Protein AF-S3ALT2-F1 (afdb_monomer_lite)

pLDDT: mean 90.4, std 12.54, range [36.78, 98.44]

Secondary structure (DSSP, 8-state):
---------GGGS-HHHHHHHTTPPEEE---TTSSEEEEETTTEEEEEEETTSSHHHHHHHHHHHHTTSSPPEEEEEESSEEEEEEEPPSS--GGGGTT-HHHHHHHHHHHHHHHHT---SS-SS---

Foldseek 3Di:
DPFPQDPDDLVVDDPVCSVQVVPWGWTFPDDPPQWTWIDTPSFKIKTKAAAPPCPLVLLQQCVCVVLVNHFDFPDWDGDRITITMTGHDPDDDCVVCPVPVVVSVVVVVVSVVSVVPDDDPCRPDDPD

Structure (mmCIF, N/CA/C/O backbone):
data_AF-S3ALT2-F1
#
_entry.id   AF-S3ALT2-F1
#
loop_
_atom_site.group_PDB
_atom_site.id
_atom_site.type_symbol
_atom_site.label_atom_id
_atom_site.label_alt_id
_atom_site.label_comp_id
_atom_site.label_asym_id
_atom_site.label_entity_id
_atom_site.label_seq_id
_atom_site.pdbx_PDB_ins_code
_atom_site.Cartn_x
_atom_site.Cartn_y
_atom_site.Cartn_z
_atom_site.occupancy
_atom_site.B_iso_or_equiv
_atom_site.auth_seq_id
_atom_site.auth_comp_id
_atom_site.auth_asym_id
_atom_site.auth_atom_id
_atom_site.pdbx_PDB_model_num
ATOM 1 N N . MET A 1 1 ? 18.216 -7.354 5.548 1.00 39.84 1 MET A N 1
ATOM 2 C CA . MET A 1 1 ? 16.864 -7.273 6.133 1.00 39.84 1 MET A CA 1
ATOM 3 C C . MET A 1 1 ? 16.909 -8.039 7.437 1.00 39.84 1 MET A C 1
ATOM 5 O O . MET A 1 1 ? 17.116 -9.242 7.392 1.00 39.84 1 MET A O 1
ATOM 9 N N . ASN A 1 2 ? 16.818 -7.348 8.573 1.00 36.78 2 ASN A N 1
ATOM 10 C CA . ASN A 1 2 ? 16.583 -8.012 9.853 1.00 36.78 2 ASN A CA 1
ATOM 11 C C . ASN A 1 2 ? 15.083 -8.283 9.911 1.00 36.78 2 ASN A C 1
ATOM 13 O O . ASN A 1 2 ? 14.303 -7.370 10.156 1.00 36.78 2 ASN A O 1
ATOM 17 N N . THR A 1 3 ? 14.675 -9.503 9.584 1.00 42.12 3 THR A N 1
ATOM 18 C CA . THR A 1 3 ? 13.295 -9.952 9.766 1.00 42.12 3 THR A CA 1
ATOM 19 C C . THR A 1 3 ? 13.117 -10.311 11.233 1.00 42.12 3 THR A C 1
ATOM 21 O O . THR A 1 3 ? 13.174 -11.479 11.608 1.00 42.12 3 THR A O 1
ATOM 24 N N . GLU A 1 4 ? 12.974 -9.299 12.084 1.00 49.34 4 GLU A N 1
ATOM 25 C CA . GLU A 1 4 ? 12.428 -9.518 13.418 1.00 49.34 4 GLU A CA 1
ATOM 26 C C . GLU A 1 4 ? 10.946 -9.848 13.228 1.00 49.34 4 GLU A C 1
ATOM 28 O O . GLU A 1 4 ? 10.124 -8.976 12.941 1.00 49.34 4 GLU A O 1
ATOM 33 N N . THR A 1 5 ? 10.607 -11.134 13.305 1.00 53.75 5 THR A N 1
ATOM 34 C CA . THR A 1 5 ? 9.220 -11.585 13.424 1.00 53.75 5 THR A CA 1
ATOM 35 C C . THR A 1 5 ? 8.681 -11.048 14.740 1.00 53.75 5 THR A C 1
ATOM 37 O O . THR A 1 5 ? 8.885 -11.632 15.803 1.00 53.75 5 THR A O 1
ATOM 40 N N . SER A 1 6 ? 8.034 -9.892 14.674 1.00 57.72 6 SER A N 1
ATOM 41 C CA . SER A 1 6 ? 7.276 -9.359 15.794 1.00 57.72 6 SER A CA 1
ATOM 42 C C . SER A 1 6 ? 6.066 -10.272 15.988 1.00 57.72 6 SER A C 1
ATOM 44 O O . SER A 1 6 ? 5.307 -10.506 15.046 1.00 57.72 6 SER A O 1
ATOM 46 N N . HIS A 1 7 ? 5.898 -10.833 17.186 1.00 68.94 7 HIS A N 1
ATOM 47 C CA . HIS A 1 7 ? 4.715 -11.627 17.514 1.00 68.94 7 HIS A CA 1
ATOM 48 C C . HIS A 1 7 ? 3.501 -10.700 17.629 1.00 68.94 7 HIS A C 1
ATOM 50 O O . HIS A 1 7 ? 3.197 -10.193 18.704 1.00 68.94 7 HIS A O 1
ATOM 56 N N . PHE A 1 8 ? 2.828 -10.466 16.507 1.00 76.38 8 PHE A N 1
ATOM 57 C CA . PHE A 1 8 ? 1.534 -9.799 16.473 1.00 76.38 8 PHE A CA 1
ATOM 58 C C . PHE A 1 8 ? 0.419 -10.821 16.704 1.00 76.38 8 PHE A C 1
ATOM 60 O O . PHE A 1 8 ? 0.405 -11.890 16.090 1.00 76.38 8 PHE A O 1
ATOM 67 N N . SER A 1 9 ? -0.527 -10.491 17.578 1.00 83.88 9 SER A N 1
ATOM 68 C CA . SER A 1 9 ? -1.769 -11.242 17.740 1.00 83.88 9 SER A CA 1
ATOM 69 C C . SER A 1 9 ? -2.829 -10.686 16.786 1.00 83.88 9 SER A C 1
ATOM 71 O O . SER A 1 9 ? -2.959 -9.468 16.679 1.00 83.88 9 SER A O 1
ATOM 73 N N . PRO A 1 10 ? -3.675 -11.516 16.145 1.00 84.19 10 PRO A N 1
ATOM 74 C CA . PRO A 1 10 ? -4.829 -11.016 15.390 1.00 84.19 10 PRO A CA 1
ATOM 75 C C . PRO A 1 10 ? -5.743 -10.090 16.212 1.00 84.19 10 PRO A C 1
ATOM 77 O O . PRO A 1 10 ? -6.412 -9.218 15.661 1.00 84.19 10 PRO A O 1
ATOM 80 N N . LEU A 1 11 ? -5.765 -10.247 17.541 1.00 88.81 11 LEU A N 1
ATOM 81 C CA . LEU A 1 11 ? -6.545 -9.396 18.445 1.00 88.81 11 LEU A CA 1
ATOM 82 C C . LEU A 1 11 ? -6.000 -7.966 18.572 1.00 88.81 11 LEU A C 1
ATOM 84 O O . LEU A 1 11 ? -6.751 -7.092 19.003 1.00 88.81 11 LEU A O 1
ATOM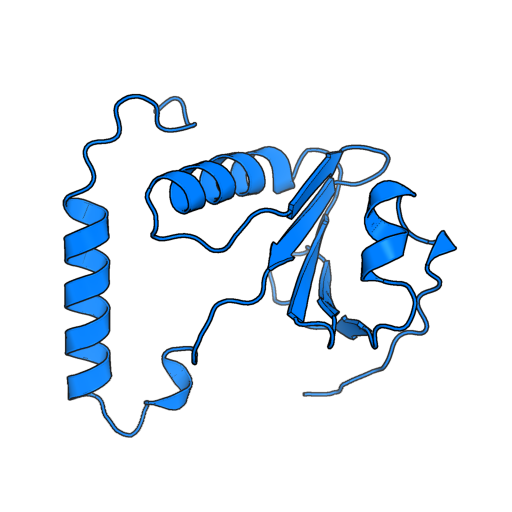 88 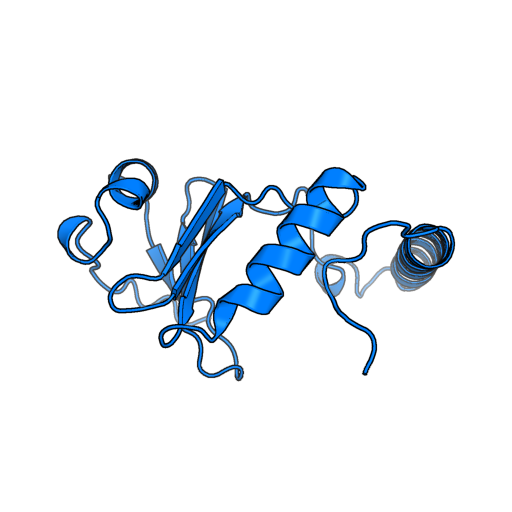N N . ASP A 1 12 ? -4.757 -7.717 18.152 1.00 90.00 12 ASP A N 1
ATOM 89 C CA . ASP A 1 12 ? -4.142 -6.383 18.130 1.00 90.00 12 ASP A CA 1
ATOM 90 C C . ASP A 1 12 ? -4.704 -5.497 17.003 1.00 90.00 12 ASP A C 1
ATOM 92 O O . ASP A 1 12 ? -4.398 -4.306 16.932 1.00 90.00 12 ASP A O 1
ATOM 96 N N . PHE A 1 13 ? -5.531 -6.068 16.120 1.00 93.62 13 PHE A N 1
ATOM 97 C CA . PHE A 1 13 ? -6.068 -5.402 14.940 1.00 93.62 13 PHE A CA 1
ATOM 98 C C . PHE A 1 13 ? -7.605 -5.347 14.947 1.00 93.62 13 PHE A C 1
ATOM 100 O O . PHE A 1 13 ? -8.271 -6.199 15.561 1.00 93.62 13 PHE A O 1
ATOM 107 N N . PRO A 1 14 ? -8.193 -4.369 14.224 1.00 96.38 14 PRO A N 1
ATOM 108 C CA . PRO A 1 14 ? -9.627 -4.315 13.965 1.00 96.38 14 PRO A CA 1
ATOM 109 C C . PRO A 1 14 ? -10.181 -5.642 13.443 1.00 96.38 14 PRO A C 1
ATOM 111 O O . PRO A 1 14 ? -9.536 -6.328 12.650 1.00 96.38 14 PRO A O 1
ATOM 114 N N . GLU A 1 15 ? -11.404 -5.978 13.853 1.00 95.62 15 GLU A N 1
ATOM 115 C CA . GLU A 1 15 ? -12.064 -7.249 13.529 1.00 95.62 15 GLU A CA 1
ATOM 116 C C . GLU A 1 15 ? -12.067 -7.556 12.025 1.00 95.62 15 GLU A C 1
ATOM 118 O O . GLU A 1 15 ? -11.770 -8.677 11.621 1.00 95.62 15 GLU A O 1
ATOM 123 N N . GLN A 1 16 ? -12.296 -6.537 11.195 1.00 96.12 16 GLN A N 1
ATOM 124 C CA . GLN A 1 16 ? -12.337 -6.648 9.736 1.00 96.12 16 GLN A CA 1
ATOM 125 C C . GLN A 1 16 ? -11.001 -7.092 9.119 1.00 96.12 16 GLN A C 1
ATOM 127 O O . GLN A 1 16 ? -10.989 -7.627 8.015 1.00 96.12 16 GLN A O 1
ATOM 132 N N . LEU A 1 17 ? -9.873 -6.882 9.807 1.00 96.69 17 LEU A N 1
ATOM 133 C CA . LEU A 1 17 ? -8.549 -7.280 9.320 1.00 96.69 17 LEU A CA 1
ATOM 134 C C . LEU A 1 17 ? -8.149 -8.687 9.769 1.00 96.69 17 LEU A C 1
ATOM 136 O O . LEU A 1 17 ? -7.235 -9.274 9.191 1.00 96.69 17 LEU A O 1
ATOM 140 N N . ARG A 1 18 ? -8.829 -9.249 10.776 1.00 94.44 18 ARG A N 1
ATOM 141 C CA . ARG A 1 18 ? -8.420 -10.510 11.411 1.00 94.44 18 ARG A CA 1
ATOM 142 C C . ARG A 1 18 ? -8.360 -11.665 10.426 1.00 94.44 18 ARG A C 1
ATOM 144 O O . ARG A 1 18 ? -7.392 -12.408 10.459 1.00 94.44 18 ARG A O 1
ATOM 151 N N . THR A 1 19 ? -9.309 -11.749 9.493 1.00 94.44 19 THR A N 1
ATOM 152 C CA . THR A 1 19 ? -9.336 -12.814 8.474 1.00 94.44 19 THR A CA 1
ATOM 153 C C . THR A 1 19 ? -8.121 -12.824 7.537 1.00 94.44 19 THR A C 1
ATOM 155 O O . THR A 1 19 ? -7.891 -13.836 6.886 1.00 94.44 19 THR A O 1
ATOM 158 N N . TYR A 1 20 ? -7.374 -11.719 7.430 1.00 94.88 20 TYR A N 1
ATOM 159 C CA . TYR A 1 20 ? -6.160 -11.638 6.607 1.00 94.88 20 TYR A CA 1
ATOM 160 C C . TYR A 1 20 ? -4.895 -11.921 7.420 1.00 94.88 20 TYR A C 1
ATOM 162 O O . TYR A 1 20 ? -3.895 -12.372 6.871 1.00 94.88 20 TYR A O 1
ATOM 170 N N . ILE A 1 21 ? -4.948 -11.626 8.719 1.00 93.75 21 ILE A N 1
ATOM 171 C CA . ILE A 1 21 ? -3.825 -11.716 9.658 1.00 93.75 21 ILE A CA 1
ATOM 172 C C . ILE A 1 21 ? -3.752 -13.108 10.284 1.00 93.75 21 ILE A C 1
ATOM 174 O O . ILE A 1 21 ? -2.668 -13.612 10.563 1.00 93.75 21 ILE A O 1
ATOM 178 N N . GLU A 1 22 ? -4.901 -13.737 10.519 1.00 92.25 22 GLU A N 1
ATOM 179 C CA . GLU A 1 22 ? -4.978 -15.070 11.098 1.00 92.25 22 GLU A CA 1
ATOM 180 C C . GLU A 1 22 ? -4.277 -16.094 10.196 1.00 92.25 22 GLU A C 1
ATOM 182 O O . GLU A 1 22 ? -4.628 -16.277 9.033 1.00 92.25 22 GLU A O 1
ATOM 187 N N . GLY A 1 23 ? -3.247 -16.744 10.744 1.00 88.56 23 GLY A N 1
ATOM 188 C CA . GLY A 1 23 ? -2.428 -17.721 10.025 1.00 88.56 23 GLY A CA 1
ATOM 189 C C . GLY A 1 23 ? -1.352 -17.134 9.106 1.00 88.56 23 GLY A C 1
ATOM 190 O O . GLY A 1 23 ? -0.560 -17.912 8.582 1.00 88.56 23 GLY A O 1
ATOM 191 N N . ALA A 1 24 ? -1.282 -15.809 8.935 1.00 92.44 24 ALA A N 1
ATOM 192 C CA . ALA A 1 24 ? -0.230 -15.157 8.158 1.00 92.44 24 ALA A CA 1
ATOM 193 C C . ALA A 1 24 ? 1.019 -14.885 9.010 1.00 92.44 24 ALA A C 1
ATOM 195 O O . ALA A 1 24 ? 0.932 -14.504 10.182 1.00 92.44 24 ALA A O 1
ATOM 196 N N . THR A 1 25 ? 2.196 -15.015 8.403 1.00 92.25 25 THR A N 1
ATOM 197 C CA . THR A 1 25 ? 3.442 -14.505 8.981 1.00 92.25 25 THR A CA 1
ATOM 198 C C . THR A 1 25 ? 3.563 -13.023 8.659 1.00 92.25 25 THR A C 1
ATOM 200 O O . THR A 1 25 ? 3.540 -12.623 7.494 1.00 92.25 25 THR A O 1
ATOM 203 N N . LEU A 1 26 ? 3.716 -12.201 9.697 1.00 92.88 26 LEU A N 1
ATOM 204 C CA . LEU A 1 26 ? 3.878 -10.757 9.561 1.00 92.88 26 LEU A CA 1
ATOM 205 C C . LEU A 1 26 ? 5.359 -10.392 9.664 1.00 92.88 26 LEU A C 1
ATOM 207 O O . LEU A 1 26 ? 6.063 -10.811 10.584 1.00 92.88 26 LEU A O 1
ATOM 211 N N . SER A 1 27 ? 5.819 -9.574 8.724 1.00 92.38 27 SER A N 1
ATOM 212 C CA . SER A 1 27 ? 7.182 -9.048 8.701 1.00 92.38 27 SER A CA 1
ATOM 213 C C . SER A 1 27 ? 7.163 -7.535 8.561 1.00 92.38 27 SER A C 1
ATOM 215 O O . SER A 1 27 ? 6.392 -6.977 7.779 1.00 92.38 27 SER A O 1
ATOM 217 N N . ASP A 1 28 ? 8.008 -6.862 9.337 1.00 92.50 28 ASP A N 1
ATOM 218 C CA . ASP A 1 28 ? 8.142 -5.416 9.240 1.00 92.50 28 ASP A CA 1
ATOM 219 C C . ASP A 1 28 ? 8.858 -5.032 7.930 1.00 92.50 28 ASP A C 1
ATOM 221 O O . ASP A 1 28 ? 9.962 -5.490 7.629 1.00 92.50 28 ASP A O 1
ATOM 225 N N . SER A 1 29 ? 8.194 -4.192 7.141 1.00 90.94 29 SER A N 1
ATOM 226 C CA . SER A 1 29 ? 8.642 -3.618 5.867 1.00 90.94 29 SER A CA 1
ATOM 227 C C . SER A 1 29 ? 8.614 -2.082 5.893 1.00 90.94 29 SER A C 1
ATOM 229 O O . SER A 1 29 ? 8.627 -1.420 4.852 1.00 90.94 29 SER A O 1
ATOM 231 N N . SER A 1 30 ? 8.561 -1.504 7.095 1.00 91.00 30 SER A N 1
ATOM 232 C CA . SER A 1 30 ? 8.537 -0.065 7.323 1.00 91.00 30 SER A CA 1
ATOM 233 C C . SER A 1 30 ? 9.778 0.618 6.751 1.00 91.00 30 SER A C 1
ATOM 235 O O . SER A 1 30 ? 10.869 0.057 6.650 1.00 91.00 30 SER A O 1
ATOM 237 N N . SER A 1 31 ? 9.605 1.886 6.396 1.00 85.62 31 SER A N 1
ATOM 238 C CA . SER A 1 31 ? 10.673 2.758 5.910 1.00 85.62 31 SER A CA 1
ATOM 239 C C . SER A 1 31 ? 10.661 4.079 6.688 1.00 85.62 31 SER A C 1
ATOM 241 O O . SER A 1 31 ? 10.124 4.166 7.789 1.00 85.62 31 SER A O 1
ATOM 243 N N . HIS A 1 32 ? 11.217 5.148 6.126 1.00 84.12 32 HIS A N 1
ATOM 244 C CA . HIS A 1 32 ? 11.415 6.427 6.815 1.00 84.12 32 HIS A CA 1
ATOM 245 C C . HIS A 1 32 ? 10.139 7.281 6.984 1.00 84.12 32 HIS A C 1
ATOM 247 O O . HIS A 1 32 ? 10.224 8.425 7.419 1.00 84.12 32 HIS A O 1
ATOM 253 N N . SER A 1 33 ? 8.957 6.764 6.626 1.00 79.94 33 SER A N 1
ATOM 254 C CA . SER A 1 33 ? 7.704 7.543 6.596 1.00 79.94 33 SER A CA 1
ATOM 255 C C . SER A 1 33 ? 7.035 7.757 7.963 1.00 79.94 33 SER A C 1
ATOM 257 O O . SER A 1 33 ? 6.099 8.547 8.060 1.00 79.94 33 SER A O 1
ATOM 259 N N . GLY A 1 34 ? 7.498 7.073 9.014 1.00 84.44 34 GLY A N 1
ATOM 260 C CA . GLY A 1 34 ? 6.887 7.098 10.350 1.00 84.44 34 GLY A CA 1
ATOM 261 C C . GLY A 1 34 ? 5.658 6.191 10.508 1.00 84.44 34 GLY A C 1
ATOM 262 O O . GLY A 1 34 ? 5.250 5.940 11.639 1.00 84.44 34 GLY A O 1
ATOM 263 N N . ALA A 1 35 ? 5.114 5.668 9.407 1.00 92.25 35 ALA A N 1
ATOM 264 C CA . ALA A 1 35 ? 4.101 4.618 9.410 1.00 92.25 35 ALA A CA 1
ATOM 265 C C . ALA A 1 35 ? 4.743 3.235 9.590 1.00 92.25 35 ALA A C 1
ATOM 267 O O . ALA A 1 35 ? 5.830 2.976 9.063 1.00 92.25 35 ALA A O 1
ATOM 268 N N . THR A 1 36 ? 4.033 2.337 10.270 1.00 95.19 36 THR A N 1
ATOM 269 C CA . THR A 1 36 ? 4.370 0.912 10.310 1.00 95.19 36 THR A CA 1
ATOM 270 C C . THR A 1 36 ? 3.804 0.239 9.064 1.00 95.19 36 THR A C 1
ATOM 272 O O . THR A 1 36 ? 2.625 0.404 8.759 1.00 95.19 36 THR A O 1
ATOM 275 N N . VAL A 1 37 ? 4.617 -0.521 8.336 1.00 96.06 37 VAL A N 1
ATOM 276 C CA . VAL A 1 37 ? 4.179 -1.295 7.168 1.00 96.06 37 VAL A CA 1
ATOM 277 C C . VAL A 1 37 ? 4.504 -2.758 7.403 1.00 96.06 37 VAL A C 1
ATOM 279 O O . VAL A 1 37 ? 5.669 -3.130 7.489 1.00 96.06 37 VAL A O 1
ATOM 282 N N . LEU A 1 38 ? 3.481 -3.597 7.479 1.00 95.38 38 LEU A N 1
ATOM 283 C CA . LEU A 1 38 ? 3.621 -5.033 7.675 1.00 95.38 38 LEU A CA 1
ATOM 284 C C . LEU A 1 38 ? 3.346 -5.744 6.353 1.00 95.38 38 LEU A C 1
ATOM 286 O O . LEU A 1 38 ? 2.295 -5.540 5.745 1.00 95.38 38 LEU A O 1
ATOM 290 N N . TYR A 1 39 ? 4.283 -6.577 5.917 1.00 95.56 39 TYR A N 1
ATOM 291 C CA . TYR A 1 39 ? 4.045 -7.546 4.857 1.00 95.56 39 TYR A CA 1
ATOM 292 C C . TYR A 1 39 ? 3.475 -8.827 5.467 1.00 95.56 39 TYR A C 1
ATOM 294 O O . TYR A 1 39 ? 4.044 -9.359 6.426 1.00 95.56 39 TYR A O 1
ATOM 302 N N . LEU A 1 40 ? 2.360 -9.293 4.909 1.00 95.56 40 LEU A N 1
ATOM 303 C CA . LEU A 1 40 ? 1.719 -10.559 5.234 1.00 95.56 40 LEU A CA 1
ATOM 304 C C . LEU A 1 40 ? 2.075 -11.548 4.122 1.00 95.56 40 LEU A C 1
ATOM 306 O O . LEU A 1 40 ? 1.783 -11.291 2.952 1.00 95.56 40 LEU A O 1
ATOM 310 N N . ASP A 1 41 ? 2.664 -12.687 4.482 1.00 94.00 41 ASP A N 1
ATOM 311 C CA . ASP A 1 41 ? 3.064 -13.746 3.538 1.00 94.00 41 ASP A CA 1
ATOM 312 C C . ASP A 1 41 ? 1.904 -14.350 2.721 1.00 94.00 41 ASP A C 1
ATOM 314 O O . ASP A 1 41 ? 2.135 -15.014 1.711 1.00 94.00 41 ASP A O 1
ATOM 318 N N . SER A 1 42 ? 0.660 -14.054 3.101 1.00 94.44 42 SER A N 1
ATOM 319 C CA . SER A 1 42 ? -0.560 -14.320 2.337 1.00 94.44 42 SER A CA 1
ATOM 320 C C . SER A 1 42 ? -0.770 -13.387 1.129 1.00 94.44 42 SER A C 1
ATOM 322 O O . SER A 1 42 ? -1.774 -13.520 0.425 1.00 94.44 42 SER A O 1
ATOM 324 N N . GLY A 1 43 ? 0.163 -12.469 0.850 1.00 95.88 43 GLY A N 1
ATOM 325 C CA . GLY A 1 43 ? 0.157 -11.607 -0.338 1.00 95.88 43 GLY A CA 1
ATOM 326 C C . GLY A 1 43 ? -0.529 -10.258 -0.120 1.00 95.88 43 GLY A C 1
ATOM 327 O O . GLY A 1 43 ? -1.218 -9.754 -1.015 1.00 95.88 43 GLY A O 1
ATOM 328 N N . TYR A 1 44 ? -0.363 -9.670 1.068 1.00 97.62 44 TYR A N 1
ATOM 329 C CA . TYR A 1 44 ? -0.939 -8.371 1.423 1.00 97.62 44 TYR A CA 1
ATOM 330 C C . TYR A 1 44 ? 0.079 -7.459 2.105 1.00 97.62 44 TYR A C 1
ATOM 332 O O . TYR A 1 44 ? 1.022 -7.911 2.753 1.00 97.62 44 TYR A O 1
ATOM 340 N N . TYR A 1 45 ? -0.168 -6.155 2.013 1.00 97.38 45 TYR A N 1
ATOM 341 C CA . TYR A 1 45 ? 0.519 -5.142 2.804 1.00 97.38 45 TYR A CA 1
ATOM 342 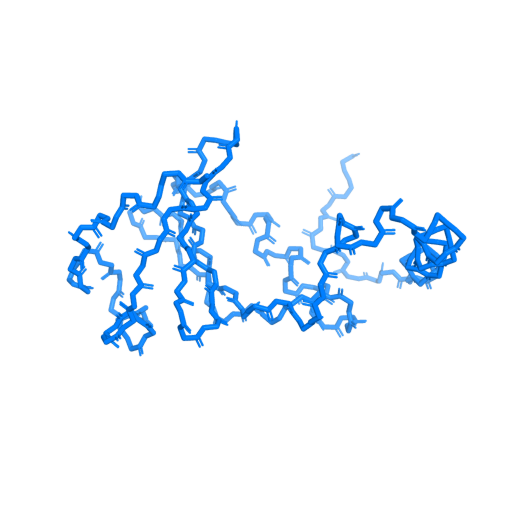C C . TYR A 1 45 ? -0.481 -4.423 3.698 1.00 97.38 45 TYR A C 1
ATOM 344 O O . TYR A 1 45 ? -1.490 -3.900 3.225 1.00 97.38 45 TYR A O 1
ATOM 352 N N . LEU A 1 46 ? -0.179 -4.373 4.993 1.00 97.62 46 LEU A N 1
ATOM 353 C CA . LEU A 1 46 ? -0.921 -3.604 5.978 1.00 97.62 46 LEU A CA 1
ATOM 354 C C . LEU A 1 46 ? -0.093 -2.393 6.402 1.00 97.62 46 LEU A C 1
ATOM 356 O O . LEU A 1 46 ? 0.914 -2.522 7.095 1.00 97.62 46 LEU A O 1
ATOM 360 N N . LYS A 1 47 ? -0.537 -1.203 6.010 1.00 97.56 47 LYS A N 1
ATOM 361 C CA . LYS A 1 47 ? 0.040 0.065 6.454 1.00 97.56 47 LYS A CA 1
ATOM 362 C C . LYS A 1 47 ? -0.767 0.627 7.616 1.00 97.56 47 LYS A C 1
ATOM 364 O O . LYS A 1 47 ? -1.991 0.686 7.548 1.00 97.56 47 LYS A O 1
ATOM 369 N N . ILE A 1 48 ? -0.074 1.039 8.670 1.00 97.12 48 ILE A N 1
ATOM 370 C CA . ILE A 1 48 ? -0.651 1.521 9.922 1.00 97.12 48 ILE A CA 1
ATOM 371 C C . ILE A 1 48 ? -0.006 2.857 10.270 1.00 97.12 48 ILE A C 1
ATOM 373 O O . ILE A 1 48 ? 1.219 2.972 10.332 1.00 97.12 48 ILE A O 1
ATOM 377 N N . ASP A 1 49 ? -0.824 3.869 10.526 1.00 97.19 49 ASP A N 1
ATOM 378 C CA . ASP A 1 49 ? -0.362 5.183 10.976 1.00 97.19 49 ASP A CA 1
ATOM 379 C C . ASP A 1 49 ? -1.388 5.786 11.947 1.00 97.19 49 ASP A C 1
ATOM 381 O O . ASP A 1 49 ? -2.449 5.220 12.217 1.00 97.19 49 ASP A O 1
ATOM 385 N N . ARG A 1 50 ? -1.080 6.944 12.521 1.00 96.75 50 ARG A N 1
ATOM 386 C CA . ARG A 1 50 ? -2.006 7.705 13.353 1.00 96.75 50 ARG A CA 1
ATOM 387 C C . ARG A 1 50 ? -3.277 8.018 12.568 1.00 96.75 50 ARG A C 1
ATOM 389 O O . ARG A 1 50 ? -3.257 8.202 11.352 1.00 96.75 50 ARG A O 1
ATOM 396 N N . LYS A 1 51 ? -4.381 8.137 13.299 1.00 96.88 51 LYS A N 1
ATOM 397 C CA . LYS A 1 51 ? -5.690 8.447 12.732 1.00 96.88 51 LYS A CA 1
ATOM 398 C C . LYS A 1 51 ? -5.649 9.664 11.792 1.00 96.88 51 LYS A C 1
ATOM 400 O O . LYS A 1 51 ? -5.072 10.695 12.142 1.00 96.88 51 LYS A O 1
ATOM 405 N N . GLY A 1 52 ? -6.262 9.533 10.617 1.00 95.19 52 GLY A N 1
ATOM 406 C CA . GLY A 1 52 ? -6.340 10.553 9.566 1.00 95.19 52 GLY A CA 1
ATOM 407 C C . GLY A 1 52 ? -5.078 10.717 8.708 1.00 95.19 52 GLY A C 1
ATOM 408 O O . GLY A 1 52 ? -5.045 11.579 7.831 1.00 95.19 52 GLY A O 1
ATOM 409 N N . ARG A 1 53 ? -4.012 9.939 8.940 1.00 96.44 53 ARG A N 1
ATOM 410 C CA . ARG A 1 53 ? -2.761 10.047 8.167 1.00 96.44 53 ARG A CA 1
ATOM 411 C C . ARG A 1 53 ? -2.778 9.273 6.855 1.00 96.44 53 ARG A C 1
ATOM 413 O O . ARG A 1 53 ? -2.044 9.659 5.948 1.00 96.44 53 ARG A O 1
ATOM 420 N N . LEU A 1 54 ? -3.611 8.240 6.733 1.00 97.12 54 LEU A N 1
ATOM 421 C CA . LEU A 1 54 ? -3.702 7.418 5.523 1.00 97.12 54 LEU A CA 1
ATOM 422 C C . LEU A 1 54 ? -4.959 7.698 4.695 1.00 97.12 54 LEU A C 1
ATOM 424 O O . LEU A 1 54 ? -5.044 7.188 3.588 1.00 97.12 54 LEU A O 1
ATOM 428 N N . GLU A 1 55 ? -5.898 8.531 5.155 1.00 96.38 55 GLU A N 1
ATOM 429 C CA . GLU A 1 55 ? -7.148 8.842 4.428 1.00 96.38 55 GLU A CA 1
ATOM 430 C C . GLU A 1 55 ? -6.897 9.278 2.977 1.00 96.38 55 GLU A C 1
ATOM 432 O O . GLU A 1 55 ? -7.498 8.764 2.028 1.00 96.38 55 GLU A O 1
ATOM 437 N N . ARG A 1 56 ? -5.954 10.210 2.798 1.00 95.44 56 ARG A N 1
ATOM 438 C CA . ARG A 1 56 ? -5.571 10.707 1.475 1.00 95.44 56 ARG A CA 1
ATOM 439 C C . ARG A 1 56 ? -4.959 9.604 0.614 1.00 95.44 56 ARG A C 1
ATOM 441 O O . ARG A 1 56 ? -5.271 9.514 -0.569 1.00 95.44 56 ARG A O 1
ATOM 448 N N . GLU A 1 57 ? -4.070 8.801 1.190 1.00 96.19 57 GLU A N 1
ATOM 449 C CA . GLU A 1 57 ? -3.400 7.711 0.479 1.00 96.19 57 GLU A CA 1
ATOM 450 C C . GLU A 1 57 ? -4.396 6.628 0.071 1.00 96.19 57 GLU A C 1
ATOM 452 O O . GLU A 1 57 ? -4.414 6.251 -1.093 1.00 96.19 57 GLU A O 1
ATOM 457 N N . ALA A 1 58 ? -5.279 6.212 0.981 1.00 97.12 58 ALA A N 1
ATOM 458 C CA . ALA A 1 58 ? -6.356 5.271 0.711 1.00 97.12 58 ALA A CA 1
ATOM 459 C C . ALA A 1 58 ? -7.263 5.766 -0.423 1.00 97.12 58 ALA A C 1
A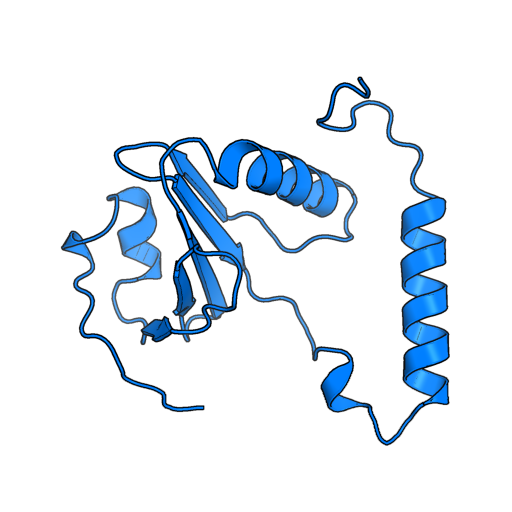TOM 461 O O . ALA A 1 58 ? -7.525 5.029 -1.367 1.00 97.12 58 ALA A O 1
ATOM 462 N N . SER A 1 59 ? -7.674 7.037 -0.383 1.00 95.94 59 SER A N 1
ATOM 463 C CA . SER A 1 59 ? -8.540 7.623 -1.415 1.00 95.94 59 SER A CA 1
ATOM 464 C C . SER A 1 59 ? -7.876 7.630 -2.797 1.00 95.94 59 SER A C 1
ATOM 466 O O . SER A 1 59 ? -8.497 7.249 -3.787 1.00 95.94 59 SER A O 1
ATOM 468 N N . ILE A 1 60 ? -6.604 8.035 -2.874 1.00 95.56 60 ILE A N 1
ATOM 469 C CA . ILE A 1 60 ? -5.839 8.054 -4.129 1.00 95.56 60 ILE A CA 1
ATOM 470 C C . ILE A 1 60 ? -5.555 6.630 -4.627 1.00 95.56 60 ILE A C 1
ATOM 472 O O . ILE A 1 60 ? -5.673 6.375 -5.823 1.00 95.56 60 ILE A O 1
ATOM 476 N N . ALA A 1 61 ? -5.197 5.706 -3.733 1.00 96.06 61 ALA A N 1
ATOM 477 C CA . ALA A 1 61 ? -4.922 4.315 -4.079 1.00 96.06 61 ALA A CA 1
ATOM 478 C C . ALA A 1 61 ? -6.164 3.631 -4.664 1.00 96.06 61 ALA A C 1
ATOM 480 O O . ALA A 1 61 ? -6.070 3.044 -5.739 1.00 96.06 61 AL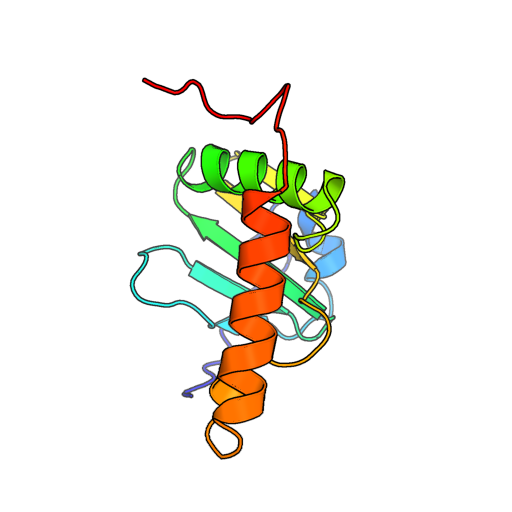A A O 1
ATOM 481 N N . SER A 1 62 ? -7.331 3.797 -4.032 1.00 95.88 62 SER A N 1
ATOM 482 C CA . SER A 1 62 ? -8.599 3.264 -4.545 1.00 95.88 62 SER A CA 1
ATOM 483 C C . SER A 1 62 ? -8.967 3.860 -5.904 1.00 95.88 62 SER A C 1
ATOM 485 O O . SER A 1 62 ? -9.503 3.166 -6.763 1.00 95.88 62 SER A O 1
ATOM 487 N N . TRP A 1 63 ? -8.664 5.140 -6.136 1.00 95.31 63 TRP A N 1
ATOM 488 C CA . TRP A 1 63 ? -8.871 5.747 -7.450 1.00 95.31 63 TRP A CA 1
ATOM 489 C C . TRP A 1 63 ? -7.932 5.147 -8.507 1.00 95.31 63 TRP A C 1
ATOM 491 O O . TRP A 1 63 ? -8.378 4.774 -9.586 1.00 95.31 63 TRP A O 1
ATOM 501 N N . PHE A 1 64 ? -6.645 4.966 -8.198 1.00 94.69 64 PHE A N 1
ATOM 502 C CA . PHE A 1 64 ? -5.708 4.328 -9.129 1.00 94.69 64 PHE A CA 1
ATOM 503 C C . PHE A 1 64 ? -6.026 2.854 -9.405 1.00 94.69 64 PHE A C 1
ATOM 505 O O . PHE A 1 64 ? -5.766 2.381 -10.513 1.00 94.69 64 PHE A O 1
ATOM 512 N N . GLU A 1 65 ? -6.583 2.129 -8.434 1.00 94.50 65 GLU A N 1
ATOM 513 C CA . GLU A 1 65 ? -7.146 0.794 -8.654 1.00 94.50 65 GLU A CA 1
ATOM 514 C C . GLU A 1 65 ? -8.265 0.838 -9.705 1.00 94.50 65 GLU A C 1
ATOM 516 O O . GLU A 1 65 ? -8.233 0.060 -10.658 1.00 94.50 65 GLU A O 1
ATOM 521 N N . GLN A 1 66 ? -9.213 1.775 -9.580 1.00 92.38 66 GLN A N 1
ATOM 522 C CA . GLN A 1 66 ? -10.324 1.940 -10.531 1.00 92.38 66 GLN A CA 1
ATOM 523 C C . GLN A 1 66 ? -9.843 2.301 -11.944 1.00 92.38 66 GLN A C 1
ATOM 525 O O . GLN A 1 66 ? -10.417 1.833 -12.925 1.00 92.38 66 GLN A O 1
ATOM 530 N N . GLU A 1 67 ? -8.757 3.068 -12.055 1.00 91.62 67 GLU A N 1
ATOM 531 C CA . GLU A 1 67 ? -8.100 3.387 -13.332 1.00 91.62 67 GLU A CA 1
ATOM 532 C C . GLU A 1 67 ? -7.189 2.255 -13.855 1.00 91.62 67 GLU A C 1
ATOM 534 O O . GLU A 1 67 ? -6.559 2.387 -14.907 1.00 91.62 67 GLU A O 1
ATOM 539 N N . GLY A 1 68 ? -7.088 1.131 -13.136 1.00 90.56 68 GLY A N 1
ATOM 540 C CA . GLY A 1 68 ? -6.343 -0.056 -13.561 1.00 90.56 68 GLY A CA 1
ATOM 541 C C . GLY A 1 68 ? -4.818 0.072 -13.491 1.00 90.56 68 GLY A C 1
ATOM 542 O O . GLY A 1 68 ? -4.115 -0.694 -14.155 1.00 90.56 68 GLY A O 1
ATOM 543 N N . ILE A 1 69 ? -4.289 1.029 -12.720 1.00 90.06 69 ILE A N 1
ATOM 544 C CA . ILE A 1 69 ? -2.838 1.240 -12.560 1.00 90.06 69 ILE A CA 1
ATOM 545 C C . ILE A 1 69 ? -2.335 1.124 -11.113 1.00 90.06 69 ILE A C 1
ATOM 547 O O . ILE A 1 69 ? -1.124 1.133 -10.893 1.00 90.06 69 ILE A O 1
ATOM 551 N N . GLY A 1 70 ? -3.239 1.005 -10.138 1.00 92.00 70 GLY A N 1
ATOM 552 C CA . GLY A 1 70 ? -2.936 0.770 -8.725 1.00 92.00 70 GLY A CA 1
ATOM 553 C C . GLY A 1 70 ? -3.086 -0.695 -8.309 1.00 92.00 70 GLY A C 1
ATOM 554 O O . GLY A 1 70 ? -3.616 -1.522 -9.052 1.00 92.00 70 GLY A O 1
ATOM 555 N N . THR A 1 71 ? -2.624 -1.016 -7.100 1.00 94.44 71 THR A N 1
ATOM 556 C CA . THR A 1 71 ? -2.937 -2.300 -6.463 1.00 94.44 71 THR A CA 1
ATOM 557 C C . THR A 1 71 ? -4.323 -2.260 -5.821 1.00 94.44 71 THR A C 1
ATOM 559 O O . THR A 1 71 ? -4.760 -1.187 -5.402 1.00 94.44 71 THR A O 1
ATOM 562 N N . PRO A 1 72 ? -5.002 -3.414 -5.695 1.00 97.19 72 PRO A N 1
ATOM 563 C CA . PRO A 1 72 ? -6.290 -3.466 -5.023 1.00 97.19 72 PRO A CA 1
ATOM 564 C C . PRO A 1 72 ? -6.254 -2.972 -3.576 1.00 97.19 72 PRO A C 1
ATOM 566 O O . PRO A 1 72 ? -5.451 -3.468 -2.773 1.00 97.19 72 PRO A O 1
ATOM 569 N N . VAL A 1 73 ? -7.152 -2.046 -3.233 1.00 97.81 73 VAL A N 1
ATOM 570 C CA . VAL A 1 73 ? -7.408 -1.611 -1.858 1.00 97.81 73 VAL A CA 1
ATOM 571 C C . VAL A 1 73 ? -8.498 -2.493 -1.267 1.00 97.81 73 VAL A C 1
ATOM 573 O O . VAL A 1 73 ? -9.652 -2.466 -1.682 1.00 97.81 73 VAL A O 1
ATOM 576 N N . ILE A 1 74 ? -8.131 -3.284 -0.264 1.00 98.06 74 ILE A N 1
ATOM 577 C CA . ILE A 1 74 ? -9.037 -4.255 0.352 1.00 98.06 74 ILE A CA 1
ATOM 578 C C . ILE A 1 74 ? -9.841 -3.593 1.468 1.00 98.06 74 ILE A C 1
ATOM 580 O O . ILE A 1 74 ? -11.066 -3.688 1.507 1.00 98.06 74 ILE A O 1
ATOM 584 N N . HIS A 1 75 ? -9.146 -2.886 2.362 1.00 97.94 75 HIS A N 1
ATOM 585 C CA . HIS A 1 75 ? -9.761 -2.148 3.458 1.00 97.94 75 HIS A CA 1
ATOM 586 C C . HIS A 1 75 ? -9.006 -0.852 3.746 1.00 97.94 75 HIS A C 1
ATOM 588 O O . HIS A 1 75 ? -7.778 -0.838 3.823 1.00 97.94 75 HIS A O 1
ATOM 594 N N . TYR A 1 76 ? -9.765 0.211 4.007 1.00 98.12 76 TYR A N 1
ATOM 595 C CA . TYR A 1 76 ? -9.308 1.361 4.776 1.00 98.12 76 TYR A CA 1
ATOM 596 C C . TYR A 1 76 ? -10.191 1.496 6.016 1.00 98.12 76 TYR A C 1
ATOM 598 O O . TYR A 1 76 ? -11.414 1.572 5.900 1.00 98.12 76 TYR A O 1
ATOM 606 N N . LEU A 1 77 ? -9.578 1.498 7.199 1.00 98.19 77 LEU A N 1
ATOM 607 C CA . LEU A 1 77 ? -10.264 1.628 8.483 1.00 98.19 77 LEU A CA 1
ATOM 608 C C . LEU A 1 77 ? -9.616 2.764 9.272 1.00 98.19 77 LEU A C 1
ATOM 610 O O . LEU A 1 77 ? -8.406 2.756 9.473 1.00 98.19 77 LEU A O 1
ATOM 614 N N . SER A 1 78 ? -10.421 3.705 9.762 1.00 97.38 78 SER A N 1
ATOM 615 C CA . SER A 1 78 ? -9.961 4.788 10.638 1.00 97.38 78 SER A CA 1
ATOM 616 C C . SER A 1 78 ? -10.661 4.687 11.991 1.00 97.38 78 SER A C 1
ATOM 618 O O . SER A 1 78 ? -11.766 5.198 12.191 1.00 97.38 78 SER A O 1
ATOM 620 N N . THR A 1 79 ? -10.042 3.965 12.925 1.00 95.31 79 THR A N 1
ATOM 621 C CA . THR A 1 79 ? -10.609 3.681 14.254 1.00 95.31 79 THR A CA 1
ATOM 622 C C . THR A 1 79 ? -9.805 4.394 15.340 1.00 95.31 79 THR A C 1
ATOM 624 O O . THR A 1 79 ? -9.980 5.603 15.517 1.00 95.31 79 THR A O 1
ATOM 627 N N . ASP A 1 80 ? -8.930 3.686 16.053 1.00 95.50 80 ASP A N 1
ATOM 628 C CA . ASP A 1 80 ? -7.905 4.248 16.940 1.00 95.50 80 ASP A CA 1
ATOM 629 C C . ASP A 1 80 ? -6.700 4.772 16.136 1.00 95.50 80 ASP A C 1
ATOM 631 O O . ASP A 1 80 ? -6.123 5.818 16.443 1.00 95.50 80 ASP A O 1
ATOM 635 N N . LYS A 1 81 ? -6.382 4.059 15.056 1.00 96.94 81 LYS A N 1
ATOM 636 C CA . LYS A 1 81 ? -5.366 4.351 14.049 1.00 96.94 81 LYS A CA 1
ATOM 637 C C . LYS A 1 81 ? -5.984 4.255 12.662 1.00 96.94 81 LYS A C 1
ATOM 639 O O . LYS A 1 81 ? -7.122 3.803 12.497 1.00 96.94 81 LYS A O 1
ATOM 644 N N . ASP A 1 82 ? -5.216 4.680 11.674 1.00 98.19 82 ASP A N 1
ATOM 645 C CA . ASP A 1 82 ? -5.513 4.370 10.290 1.00 98.19 82 ASP A CA 1
ATOM 646 C C . ASP A 1 82 ? -4.853 3.046 9.916 1.00 98.19 82 ASP A C 1
ATOM 648 O O . ASP A 1 82 ? -3.667 2.844 10.174 1.00 98.19 82 ASP A O 1
ATOM 652 N N . TYR A 1 83 ? -5.626 2.180 9.272 1.00 98.31 83 TYR A N 1
ATOM 653 C CA . TYR A 1 83 ? -5.184 0.910 8.718 1.00 98.31 83 TYR A CA 1
ATOM 654 C C . TYR A 1 83 ? -5.549 0.883 7.236 1.00 98.31 83 TYR A C 1
ATOM 656 O O . TYR A 1 83 ? -6.718 1.055 6.885 1.00 98.31 83 TYR A O 1
ATOM 664 N N . LEU A 1 84 ? -4.563 0.663 6.373 1.00 98.38 84 LEU A N 1
ATOM 665 C CA . LEU A 1 84 ? -4.735 0.509 4.933 1.00 98.38 84 LEU A CA 1
ATOM 666 C C . LEU A 1 84 ? -4.190 -0.857 4.518 1.00 98.38 84 LEU A C 1
ATOM 668 O O . LEU A 1 84 ? -2.981 -1.079 4.549 1.00 98.38 84 LEU A O 1
ATOM 672 N N . LEU A 1 85 ? -5.094 -1.763 4.153 1.00 98.44 85 LEU A N 1
ATOM 673 C CA . LEU A 1 85 ? -4.770 -3.092 3.651 1.00 98.44 85 LEU A CA 1
ATOM 674 C C . LEU A 1 85 ? -4.866 -3.098 2.125 1.00 98.44 85 LEU A C 1
ATOM 676 O O . LEU A 1 85 ? -5.935 -2.837 1.565 1.00 98.44 85 LEU A O 1
ATOM 680 N N . THR A 1 86 ? -3.770 -3.445 1.461 1.00 98.44 86 THR A N 1
ATOM 681 C CA . THR A 1 86 ? -3.710 -3.600 0.005 1.00 98.44 86 THR A CA 1
ATOM 682 C C . THR A 1 86 ? -3.224 -4.989 -0.370 1.00 98.44 86 THR A C 1
ATOM 684 O O . THR A 1 86 ? -2.534 -5.661 0.401 1.00 98.44 86 THR A O 1
ATOM 687 N N . LYS A 1 87 ? -3.594 -5.438 -1.568 1.00 97.50 87 LYS A N 1
ATOM 688 C CA . LYS A 1 87 ? -3.014 -6.648 -2.150 1.00 97.50 87 LYS A CA 1
ATOM 689 C C . LYS A 1 87 ? -1.594 -6.366 -2.642 1.00 97.50 87 LYS A C 1
ATOM 691 O O . LYS A 1 87 ? -1.308 -5.267 -3.121 1.00 97.50 87 LYS A O 1
ATOM 696 N N . GLU A 1 88 ? -0.721 -7.364 -2.551 1.00 95.94 88 GLU A N 1
ATOM 697 C CA . GLU A 1 88 ? 0.616 -7.301 -3.137 1.00 95.94 88 GLU A CA 1
ATOM 698 C C . GLU A 1 88 ? 0.552 -6.985 -4.642 1.00 95.94 88 GLU A C 1
ATOM 700 O O . GLU A 1 88 ? -0.300 -7.492 -5.383 1.00 95.94 88 GLU A O 1
ATOM 705 N N . ALA A 1 89 ? 1.466 -6.123 -5.096 1.00 93.88 89 ALA A N 1
ATOM 706 C CA . ALA A 1 89 ? 1.621 -5.819 -6.509 1.00 93.88 89 ALA A CA 1
ATOM 707 C C . ALA A 1 89 ? 2.158 -7.040 -7.264 1.00 93.88 89 ALA A C 1
ATOM 709 O O . ALA A 1 89 ? 3.152 -7.642 -6.871 1.00 93.88 89 ALA A O 1
ATOM 710 N N . ILE A 1 90 ? 1.545 -7.370 -8.399 1.00 91.75 90 ILE A N 1
ATOM 711 C CA . ILE A 1 90 ? 2.012 -8.478 -9.234 1.00 91.75 90 ILE A CA 1
ATOM 712 C C . ILE A 1 90 ? 3.334 -8.091 -9.909 1.00 91.75 90 ILE A C 1
ATOM 714 O O . ILE A 1 90 ? 3.410 -7.081 -10.611 1.00 91.75 90 ILE A O 1
ATOM 718 N N . GLY A 1 91 ? 4.350 -8.942 -9.766 1.00 92.06 91 GLY A N 1
ATOM 719 C CA . GLY A 1 91 ? 5.642 -8.806 -10.436 1.00 92.06 91 GLY A CA 1
ATOM 720 C C . GLY A 1 91 ? 6.764 -8.382 -9.490 1.00 92.06 91 GLY A C 1
ATOM 721 O O . GLY A 1 91 ? 6.739 -8.680 -8.302 1.00 92.06 91 GLY A O 1
ATOM 722 N N . HIS A 1 92 ? 7.783 -7.715 -10.032 1.00 91.88 92 HIS A N 1
ATOM 723 C CA . HIS A 1 92 ? 8.953 -7.276 -9.271 1.00 91.88 92 HIS A CA 1
ATOM 724 C C . HIS A 1 92 ? 9.117 -5.762 -9.355 1.00 91.88 92 HIS A C 1
ATOM 726 O O . HIS A 1 92 ? 8.836 -5.150 -10.389 1.00 91.88 92 HIS A O 1
ATOM 732 N N . ASN A 1 93 ? 9.629 -5.159 -8.281 1.00 92.31 93 ASN A N 1
ATOM 733 C CA . ASN A 1 93 ? 10.035 -3.759 -8.313 1.00 92.31 93 ASN A CA 1
ATOM 734 C C . ASN A 1 93 ? 11.212 -3.547 -9.290 1.00 92.31 93 ASN A C 1
ATOM 736 O O . ASN A 1 93 ? 11.924 -4.483 -9.660 1.00 92.31 93 ASN A O 1
ATOM 740 N N . ALA A 1 94 ? 11.437 -2.296 -9.701 1.00 93.88 94 ALA A N 1
ATOM 741 C CA . ALA A 1 94 ? 12.476 -1.964 -10.678 1.00 93.88 94 ALA A CA 1
ATOM 742 C C . ALA A 1 94 ? 13.902 -2.325 -10.213 1.00 93.88 94 ALA A C 1
ATOM 744 O O . ALA A 1 94 ? 14.777 -2.536 -11.051 1.00 93.88 94 ALA A O 1
ATOM 745 N N . LEU A 1 95 ? 14.137 -2.444 -8.898 1.00 94.06 95 LEU A N 1
ATOM 746 C CA . LEU A 1 95 ? 15.448 -2.801 -8.345 1.00 94.06 95 LEU A CA 1
ATOM 747 C C . LEU A 1 95 ? 15.861 -4.235 -8.707 1.00 94.06 95 LEU A C 1
ATOM 749 O O . LEU A 1 95 ? 17.049 -4.539 -8.722 1.00 94.06 95 LEU A O 1
ATOM 753 N N . ALA A 1 96 ? 14.908 -5.105 -9.048 1.00 96.12 96 ALA A N 1
ATOM 754 C CA . ALA A 1 96 ? 15.199 -6.456 -9.524 1.00 96.12 96 ALA A CA 1
ATOM 755 C C . ALA A 1 96 ? 15.838 -6.495 -10.928 1.00 96.12 96 ALA A C 1
ATOM 757 O O . ALA A 1 96 ? 16.265 -7.558 -11.365 1.00 96.12 96 ALA A O 1
ATOM 758 N N . PHE A 1 97 ? 15.893 -5.364 -11.644 1.00 96.12 97 PHE A N 1
ATOM 759 C CA . PHE A 1 97 ? 16.345 -5.287 -13.040 1.00 96.12 97 PHE A CA 1
ATOM 760 C C . PHE A 1 97 ? 17.482 -4.279 -13.245 1.00 96.12 97 PHE A C 1
ATOM 762 O O . PHE A 1 97 ? 17.639 -3.744 -14.342 1.00 96.12 97 PHE A O 1
ATOM 769 N N . LEU A 1 98 ? 18.257 -3.971 -12.199 1.00 96.62 98 LEU A N 1
ATOM 770 C CA . LEU A 1 98 ? 19.348 -2.985 -12.273 1.00 96.62 98 LEU A CA 1
ATOM 771 C C . LEU A 1 98 ? 20.449 -3.369 -13.278 1.00 96.62 98 LEU A C 1
ATOM 773 O O . LEU A 1 98 ? 21.185 -2.499 -13.733 1.00 96.62 98 LEU A O 1
ATOM 777 N N . ASP A 1 99 ? 20.536 -4.645 -13.650 1.00 97.81 99 ASP A N 1
ATOM 778 C CA . ASP A 1 99 ? 21.412 -5.170 -14.700 1.00 97.81 99 ASP A CA 1
ATOM 779 C C . ASP A 1 99 ? 20.858 -4.982 -16.129 1.00 97.81 99 ASP A C 1
ATOM 781 O O . ASP A 1 99 ? 21.550 -5.267 -17.103 1.00 97.81 99 ASP A O 1
ATOM 785 N N . GLN A 1 100 ? 19.623 -4.488 -16.270 1.00 97.88 100 GLN A N 1
ATOM 786 C CA . GLN A 1 100 ? 18.901 -4.296 -17.533 1.00 97.88 100 GLN A CA 1
ATOM 787 C C . GLN A 1 100 ? 18.396 -2.844 -17.659 1.00 97.88 100 GLN A C 1
ATOM 789 O O . GLN A 1 100 ? 17.180 -2.595 -17.659 1.00 97.88 100 GLN A O 1
ATOM 794 N N . PRO A 1 101 ? 19.296 -1.850 -17.773 1.00 97.25 101 PRO A N 1
ATOM 795 C CA . PRO A 1 101 ? 18.929 -0.435 -17.738 1.00 97.25 101 PRO A CA 1
ATOM 796 C C . PRO A 1 101 ? 17.946 -0.035 -18.849 1.00 97.25 101 PRO A C 1
ATOM 798 O O . PRO A 1 101 ? 17.015 0.730 -18.597 1.00 97.25 101 PRO A O 1
ATOM 801 N N . GLU A 1 102 ? 18.057 -0.594 -20.057 1.00 98.06 102 GLU A N 1
ATOM 802 C CA . GLU A 1 102 ? 17.124 -0.316 -21.156 1.00 98.06 102 GLU A CA 1
ATOM 803 C C . GLU A 1 102 ? 15.699 -0.782 -20.833 1.00 98.06 102 GLU A C 1
ATOM 805 O O . GLU A 1 102 ? 14.723 -0.121 -21.203 1.00 98.06 102 GLU A O 1
ATOM 810 N N . LYS A 1 103 ? 15.564 -1.907 -20.118 1.00 96.56 103 LYS A N 1
ATOM 811 C CA . LYS A 1 103 ? 14.268 -2.436 -19.677 1.00 96.56 103 LYS A CA 1
ATOM 812 C C . LYS A 1 103 ? 13.637 -1.524 -18.632 1.00 96.56 103 LYS A C 1
ATOM 814 O O . LYS A 1 103 ? 12.437 -1.253 -18.728 1.00 96.56 103 LYS A O 1
ATOM 819 N N . ILE A 1 104 ? 14.426 -1.026 -17.677 1.00 97.50 104 ILE A N 1
ATOM 820 C CA . ILE A 1 104 ? 13.965 -0.041 -16.689 1.00 97.50 104 ILE A CA 1
ATOM 821 C C . ILE A 1 104 ? 13.488 1.222 -17.409 1.00 97.50 104 ILE A C 1
ATOM 823 O O . ILE A 1 104 ? 12.342 1.628 -17.221 1.00 97.50 104 ILE A O 1
ATOM 827 N N . CYS A 1 105 ? 14.318 1.792 -18.289 1.00 97.88 105 CYS A N 1
ATOM 828 C CA . CYS A 1 105 ? 13.988 3.001 -19.044 1.00 97.88 105 CYS A CA 1
ATOM 829 C C . CYS A 1 105 ? 12.675 2.852 -19.821 1.00 97.88 105 CYS A C 1
ATOM 831 O O . CYS A 1 105 ? 11.803 3.717 -19.737 1.00 97.88 105 CYS A O 1
ATOM 833 N N . ARG A 1 106 ? 12.500 1.736 -20.540 1.00 97.88 106 ARG A N 1
ATOM 834 C CA . ARG A 1 106 ? 11.269 1.461 -21.292 1.00 97.88 106 ARG A CA 1
ATOM 835 C C . ARG A 1 106 ? 10.055 1.326 -20.375 1.00 97.88 106 ARG A C 1
ATOM 837 O O . ARG A 1 106 ? 9.048 1.984 -20.616 1.00 97.88 106 ARG A O 1
ATOM 844 N N . SER A 1 107 ? 10.166 0.529 -19.313 1.00 95.75 107 SER A N 1
ATOM 845 C CA . SER A 1 107 ? 9.053 0.272 -18.388 1.00 95.75 107 SER A CA 1
ATOM 846 C C . SER A 1 107 ? 8.603 1.553 -17.681 1.00 95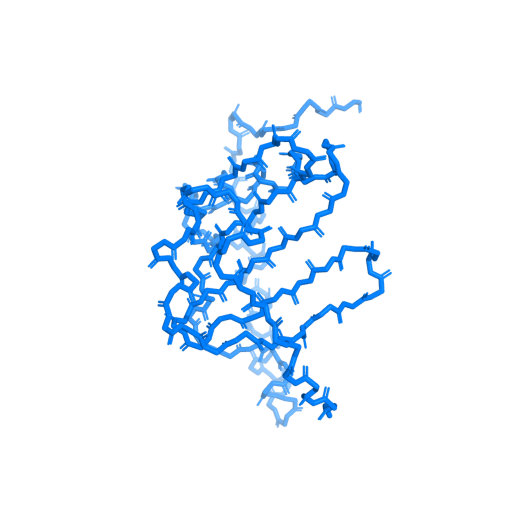.75 107 SER A C 1
ATOM 848 O O . SER A 1 107 ? 7.407 1.819 -17.583 1.00 95.75 107 SER A O 1
ATOM 850 N N . MET A 1 108 ? 9.551 2.391 -17.243 1.00 95.75 108 MET A N 1
ATOM 851 C CA . MET A 1 108 ? 9.247 3.690 -16.639 1.00 95.75 108 MET A CA 1
ATOM 852 C C . MET A 1 108 ? 8.601 4.647 -17.644 1.00 95.75 108 MET A C 1
ATOM 854 O O . MET A 1 108 ? 7.616 5.296 -17.303 1.00 95.75 108 MET A O 1
ATOM 858 N N . ALA A 1 109 ? 9.108 4.716 -18.881 1.00 97.69 109 ALA A N 1
ATOM 859 C CA . ALA A 1 109 ? 8.531 5.563 -19.924 1.00 97.69 109 ALA A CA 1
ATOM 860 C C . ALA A 1 109 ? 7.089 5.154 -20.268 1.00 97.69 109 ALA A C 1
ATOM 862 O O . ALA A 1 109 ? 6.214 6.009 -20.395 1.00 97.69 109 ALA A O 1
ATOM 863 N N . GLU A 1 110 ? 6.819 3.852 -20.378 1.00 95.94 110 GLU A N 1
ATOM 864 C CA . GLU A 1 110 ? 5.474 3.326 -20.617 1.00 95.94 110 GLU A CA 1
ATOM 865 C C . GLU A 1 110 ? 4.531 3.605 -19.441 1.00 95.94 110 GLU A C 1
ATOM 867 O O . GLU A 1 110 ? 3.402 4.048 -19.662 1.00 95.94 110 GLU A O 1
ATOM 872 N N . ALA A 1 111 ? 4.987 3.402 -18.201 1.00 93.75 111 ALA A N 1
ATOM 873 C CA . ALA A 1 111 ? 4.206 3.697 -17.001 1.00 93.75 111 ALA A CA 1
ATOM 874 C C . ALA A 1 111 ? 3.873 5.195 -16.886 1.00 93.75 111 ALA A C 1
ATOM 876 O O . ALA A 1 111 ? 2.713 5.552 -16.682 1.00 93.75 111 ALA A O 1
ATOM 877 N N . LEU A 1 112 ? 4.855 6.078 -17.101 1.00 95.56 112 LEU A N 1
ATOM 878 C CA . LEU A 1 112 ? 4.660 7.532 -17.113 1.00 95.56 112 LEU A CA 1
ATOM 879 C C . LEU A 1 112 ? 3.717 7.975 -18.230 1.00 95.56 112 LEU A C 1
ATOM 881 O O . LEU A 1 112 ? 2.848 8.811 -18.001 1.00 95.56 112 LEU A O 1
ATOM 885 N N . LYS A 1 113 ? 3.842 7.398 -19.431 1.00 95.88 113 LYS A N 1
ATOM 886 C CA . LYS A 1 113 ? 2.923 7.683 -20.537 1.00 95.88 113 LYS A CA 1
ATOM 887 C C . LYS A 1 113 ? 1.488 7.286 -20.187 1.00 95.88 113 LYS A C 1
ATOM 889 O O . LYS A 1 113 ? 0.578 8.056 -20.469 1.00 95.88 113 LYS A O 1
ATOM 894 N N . LYS A 1 114 ? 1.276 6.113 -19.575 1.00 93.12 114 LYS A N 1
ATOM 895 C CA . LYS A 1 114 ? -0.052 5.691 -19.097 1.00 93.12 114 LYS A CA 1
ATOM 896 C C . LYS A 1 114 ? -0.601 6.677 -18.067 1.00 93.12 114 LYS A C 1
ATOM 898 O O . LYS A 1 114 ? -1.712 7.157 -18.249 1.00 93.12 114 LYS A O 1
ATOM 903 N N . LEU A 1 115 ? 0.200 7.027 -17.058 1.00 93.38 115 LEU A N 1
ATOM 904 C CA . LEU A 1 115 ? -0.177 7.976 -16.010 1.00 93.38 115 LEU A CA 1
ATOM 905 C C . LEU A 1 115 ? -0.557 9.353 -16.579 1.00 93.38 115 LEU A C 1
ATOM 907 O O . LEU A 1 115 ? -1.611 9.877 -16.243 1.00 93.38 115 LEU A O 1
ATOM 911 N N . HIS A 1 116 ? 0.262 9.924 -17.467 1.00 92.94 116 HIS A N 1
ATOM 912 C CA . HIS A 1 116 ? 0.002 11.236 -18.078 1.00 92.94 116 HIS A CA 1
ATOM 913 C C . HIS A 1 116 ? -1.167 11.242 -19.070 1.00 92.94 116 HIS A C 1
ATOM 915 O O . HIS A 1 116 ? -1.695 12.308 -19.374 1.00 92.94 116 HIS A O 1
ATOM 921 N N . ASN A 1 117 ? -1.566 10.078 -19.585 1.00 92.00 117 ASN A N 1
ATOM 922 C CA . ASN A 1 117 ? -2.721 9.953 -20.471 1.00 92.00 117 ASN A CA 1
ATOM 923 C C . ASN A 1 117 ? -4.046 9.788 -19.713 1.00 92.00 117 ASN A C 1
ATOM 925 O O . ASN A 1 117 ? -5.100 9.792 -20.352 1.00 92.00 117 ASN A O 1
ATOM 929 N N . LEU A 1 118 ? -4.020 9.637 -18.385 1.00 90.00 118 LEU A N 1
ATOM 930 C CA . LEU A 1 118 ? -5.240 9.676 -17.586 1.00 90.00 118 LEU A CA 1
ATOM 931 C C . LEU A 1 118 ? -5.845 11.081 -17.655 1.00 90.00 118 LEU A C 1
ATOM 933 O O . LEU A 1 118 ? -5.152 12.079 -17.472 1.00 90.00 118 LEU A O 1
ATOM 937 N N . ASN A 1 119 ? -7.152 11.154 -17.898 1.00 85.31 119 ASN A N 1
ATOM 938 C CA . ASN A 1 119 ? -7.911 12.402 -17.887 1.00 85.31 119 ASN A CA 1
ATOM 939 C C . ASN A 1 119 ? -8.905 12.373 -16.716 1.00 85.31 119 ASN A C 1
ATOM 941 O O . ASN A 1 119 ? -10.076 12.027 -16.911 1.00 85.31 119 ASN A O 1
ATOM 945 N N . PRO A 1 120 ? -8.440 12.645 -15.485 1.00 82.62 120 PRO A N 1
ATOM 946 C CA . PRO A 1 120 ? -9.224 12.380 -14.295 1.00 82.62 120 PRO A CA 1
ATOM 947 C C . PRO A 1 120 ? -10.360 13.394 -14.148 1.00 82.62 120 PRO A C 1
ATOM 949 O O . PRO A 1 120 ? -10.136 14.562 -13.844 1.00 82.62 120 PRO A O 1
ATOM 952 N N . GLN A 1 121 ? -11.600 12.936 -14.314 1.00 77.12 121 GLN A N 1
ATOM 953 C CA . GLN A 1 121 ? -12.786 13.775 -14.092 1.00 77.12 121 GLN A CA 1
ATOM 954 C C . GLN A 1 121 ? -13.134 13.913 -12.602 1.00 77.12 121 GLN A C 1
ATOM 956 O O . GLN A 1 121 ? -13.678 14.928 -12.185 1.00 77.12 121 GLN A O 1
ATOM 961 N N . ASN A 1 122 ? -12.784 12.905 -11.794 1.00 82.06 122 ASN A N 1
ATOM 962 C CA . ASN A 1 122 ? -13.137 12.806 -10.375 1.00 82.06 122 ASN A CA 1
ATOM 963 C C . ASN A 1 122 ? -11.914 12.446 -9.516 1.00 82.06 122 ASN A C 1
ATOM 965 O O . ASN A 1 122 ? -11.981 11.533 -8.694 1.00 82.06 122 ASN A O 1
ATOM 969 N N . PHE A 1 123 ? -10.773 13.113 -9.730 1.00 89.00 123 PHE A N 1
ATOM 970 C CA . PHE A 1 123 ? -9.592 12.846 -8.906 1.00 89.00 123 PHE A CA 1
ATOM 971 C C . PHE A 1 123 ? -9.902 13.155 -7.429 1.00 89.00 123 PHE A C 1
ATOM 973 O O . PHE A 1 123 ? -10.418 14.240 -7.145 1.00 89.00 123 PHE A O 1
ATOM 980 N N . PRO A 1 124 ? -9.571 12.269 -6.470 1.00 87.44 124 PRO A N 1
ATOM 981 C CA . PRO A 1 124 ? -9.961 12.406 -5.062 1.00 87.44 124 PRO A CA 1
ATOM 982 C C . PRO A 1 124 ? -9.162 13.474 -4.290 1.00 87.44 124 PRO A C 1
ATOM 984 O O . PRO A 1 124 ? -9.036 13.407 -3.070 1.00 87.44 124 PRO A O 1
ATOM 987 N N . LEU A 1 125 ? -8.633 14.488 -4.981 1.00 82.19 125 LEU A N 1
ATOM 988 C CA . LEU A 1 125 ? -8.051 15.682 -4.385 1.00 82.19 125 LEU A CA 1
ATOM 989 C C . LEU A 1 125 ? -8.727 16.923 -4.950 1.00 82.19 125 LEU A C 1
ATOM 991 O O . LEU A 1 125 ? -8.814 17.101 -6.163 1.00 82.19 125 LEU A O 1
ATOM 995 N N . LYS A 1 126 ? -9.093 17.851 -4.065 1.00 62.03 126 LYS A N 1
ATOM 996 C CA . LYS A 1 126 ? -9.230 19.244 -4.480 1.00 62.03 126 LYS A CA 1
ATOM 997 C C . LYS A 1 126 ? -7.823 19.766 -4.742 1.00 62.03 126 LYS A C 1
ATOM 999 O O . LYS A 1 126 ? -7.002 19.793 -3.826 1.00 62.03 126 LYS A O 1
ATOM 1004 N N . ILE A 1 127 ? -7.538 20.125 -5.990 1.00 54.78 127 ILE A N 1
ATOM 1005 C CA . ILE A 1 127 ? -6.372 20.951 -6.301 1.00 54.78 127 ILE A CA 1
ATOM 1006 C C . ILE A 1 127 ? -6.610 22.270 -5.556 1.00 54.78 127 ILE A C 1
ATOM 1008 O O . ILE A 1 127 ? -7.636 22.915 -5.776 1.00 54.78 127 ILE A O 1
ATOM 1012 N N . ILE A 1 128 ? -5.742 22.567 -4.588 1.00 46.78 128 ILE A N 1
ATOM 1013 C CA . ILE A 1 128 ? -5.736 23.833 -3.843 1.00 46.78 128 ILE A CA 1
ATOM 1014 C C . ILE A 1 128 ? -5.115 24.898 -4.739 1.00 46.78 128 ILE A C 1
ATOM 1016 O O . ILE A 1 128 ? -4.083 24.571 -5.371 1.00 46.78 128 ILE A O 1
#

Radius of gyration: 16.58 Å; chains: 1; bounding box: 34×42×40 Å

Sequence (128 aa):
MNTETSHFSPLDFPEQLRTYIEGATLSDSSSHSGATVLYLDSGYYLKIDRKGRLEREASIASWFEQEGIGTPVIHYLSTDKDYLLTKEAIGHNALAFLDQPEKICRSMAEALKKLHNLNPQNFPLKII